Protein AF-I0GU09-F1 (afdb_monomer)

Sequence (97 aa):
MKITFSYSPDEQKQVNTYKKMIMKEAAPYSMRIKQGQEVDQHGRKRLYMTTRTEQETERIKAKEMAAGVRAINRRLDRIENSLGRRDKSLNTHFENK

Nearest PDB structures (foldseek):
  6m0s-assembly1_A  TM=4.935E-01  e=4.927E-01  Saccharomyces cerevisiae S288C
  1xbw-assembly1_A  TM=5.837E-01  e=1.781E+00  Staphylococcus aureus subsp. aureus MW2

Solvent-accessible surface area (backbone atoms only — not comparable to full-atom values): 5500 Å² total; per-residue (Å²): 92,81,50,78,47,78,40,46,76,87,46,46,67,59,52,54,51,52,49,53,51,51,52,62,74,39,59,85,30,52,69,48,75,47,76,48,94,47,61,49,102,83,64,28,38,35,39,38,39,35,44,36,48,53,70,58,50,51,52,49,52,52,52,51,50,55,50,51,52,54,55,49,50,60,48,50,55,51,48,50,54,54,50,58,51,51,57,54,58,57,56,67,68,68,76,79,123

Org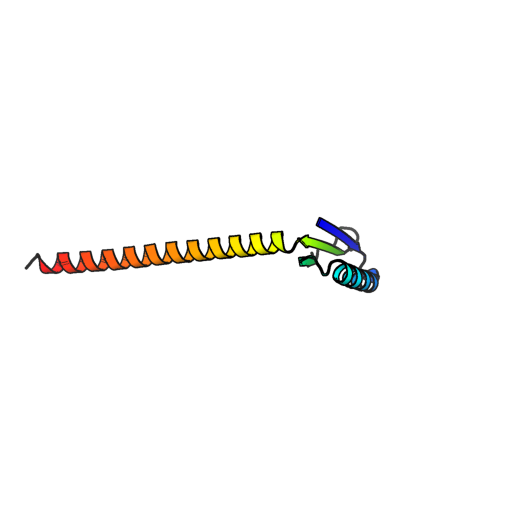anism: Selenomonas ruminantium subsp. lactilytica (strain NBRC 103574 / TAM6421) (NCBI:txid927704)

Secondary structure (DSSP, 8-state):
-EEEEEE-GGGHHHHHHHHHHHHHHTTTSEEEEEEEEEE-TTS-EEEEEEEE-HHHHHHHHHHHHHHHHHHHHHHHHHHHHHHHHHHHHHHTTTS--

Structure (mmCIF, N/CA/C/O backbone):
data_AF-I0GU09-F1
#
_entry.id   AF-I0GU09-F1
#
loop_
_atom_site.group_PDB
_atom_site.id
_atom_site.type_symbol
_atom_site.label_atom_id
_atom_site.label_alt_id
_atom_site.label_comp_id
_atom_site.label_asym_id
_atom_site.label_entity_id
_atom_site.label_seq_id
_atom_site.pdbx_PDB_ins_code
_atom_site.Cartn_x
_atom_site.Cartn_y
_atom_site.Cartn_z
_atom_site.occupancy
_atom_site.B_iso_or_equiv
_atom_site.auth_seq_id
_atom_site.auth_comp_id
_atom_site.auth_asym_id
_atom_site.auth_atom_id
_atom_site.pdbx_PDB_model_num
ATOM 1 N N . MET A 1 1 ? 1.237 6.982 -8.191 1.00 70.44 1 MET A N 1
ATOM 2 C CA . MET A 1 1 ? 1.411 6.485 -9.583 1.00 70.44 1 MET A CA 1
ATOM 3 C C . MET A 1 1 ? 1.645 4.970 -9.577 1.00 70.44 1 MET A C 1
ATOM 5 O O . MET A 1 1 ? 2.228 4.470 -8.619 1.00 70.44 1 MET A O 1
ATOM 9 N N . LYS A 1 2 ? 1.189 4.223 -10.599 1.00 75.50 2 LYS A N 1
ATOM 10 C CA . LYS A 1 2 ? 1.456 2.776 -10.756 1.00 75.50 2 LYS A CA 1
ATOM 11 C C . LYS A 1 2 ? 2.343 2.548 -11.981 1.00 75.50 2 LYS A C 1
ATOM 13 O O . LYS A 1 2 ? 1.956 2.923 -13.079 1.00 75.50 2 LYS A O 1
ATOM 18 N N . ILE A 1 3 ? 3.487 1.901 -11.786 1.00 75.88 3 ILE A N 1
ATOM 19 C CA . ILE A 1 3 ? 4.398 1.456 -12.844 1.00 75.88 3 ILE A CA 1
ATOM 20 C C . ILE A 1 3 ? 4.413 -0.075 -12.840 1.00 75.88 3 ILE A C 1
ATOM 22 O O . ILE A 1 3 ? 4.424 -0.701 -11.778 1.00 75.88 3 ILE A O 1
ATOM 26 N N . THR A 1 4 ? 4.399 -0.683 -14.024 1.00 78.38 4 THR A N 1
ATOM 27 C CA . THR A 1 4 ? 4.469 -2.140 -14.184 1.00 78.38 4 THR A CA 1
ATOM 28 C C . THR A 1 4 ? 5.645 -2.488 -15.083 1.00 78.38 4 THR A C 1
ATOM 30 O O . THR A 1 4 ? 5.740 -1.959 -16.185 1.00 78.38 4 THR A O 1
ATOM 33 N N . PHE A 1 5 ? 6.512 -3.389 -14.628 1.00 77.88 5 PHE A N 1
ATOM 34 C CA . PHE A 1 5 ? 7.606 -3.942 -15.423 1.00 77.88 5 PHE A CA 1
ATOM 35 C C . PHE A 1 5 ? 7.325 -5.416 -15.700 1.00 77.88 5 PHE A C 1
ATOM 37 O O . PHE A 1 5 ? 7.010 -6.161 -14.774 1.00 77.88 5 PHE A O 1
ATOM 44 N N . SER A 1 6 ? 7.469 -5.838 -16.953 1.00 82.94 6 SER A N 1
ATOM 45 C CA . SER A 1 6 ? 7.469 -7.255 -17.330 1.00 82.94 6 SER A CA 1
ATOM 46 C C . SER A 1 6 ? 8.863 -7.606 -17.824 1.00 82.94 6 SER A C 1
ATOM 48 O O . SER A 1 6 ? 9.383 -6.915 -18.696 1.00 82.94 6 SER A O 1
ATOM 50 N N . TYR A 1 7 ? 9.483 -8.630 -17.246 1.00 82.19 7 TYR A N 1
ATOM 51 C CA . TYR A 1 7 ? 10.886 -8.951 -17.499 1.00 82.19 7 TYR A CA 1
ATOM 52 C C . TYR A 1 7 ? 11.124 -10.460 -17.462 1.00 82.19 7 TYR A C 1
ATOM 54 O O . TYR A 1 7 ? 10.438 -11.202 -16.759 1.00 82.19 7 TYR A O 1
ATOM 62 N N . SER A 1 8 ? 12.078 -10.925 -18.257 1.00 84.00 8 SER A N 1
ATOM 63 C CA . SER A 1 8 ? 12.552 -12.308 -18.231 1.00 84.00 8 SER A CA 1
ATOM 64 C C . SER A 1 8 ? 13.397 -12.571 -16.973 1.00 84.00 8 SER A C 1
ATOM 66 O O . SER A 1 8 ? 13.955 -11.634 -16.396 1.00 84.00 8 SER A O 1
ATOM 68 N N . PRO A 1 9 ? 13.523 -13.827 -16.512 1.00 80.75 9 PRO A N 1
ATOM 69 C CA . PRO A 1 9 ? 14.388 -14.161 -15.380 1.00 80.75 9 PRO A CA 1
ATOM 70 C C . PRO A 1 9 ? 15.840 -13.676 -15.537 1.00 80.75 9 PRO A C 1
ATOM 72 O O . PRO A 1 9 ? 16.439 -13.252 -14.549 1.00 80.75 9 PRO A O 1
ATOM 75 N N . ASP A 1 10 ? 16.370 -13.652 -16.761 1.00 85.81 10 ASP A N 1
ATOM 76 C CA . ASP A 1 10 ? 17.747 -13.226 -17.048 1.00 85.81 10 ASP A CA 1
ATOM 77 C C . ASP A 1 10 ? 17.942 -11.707 -16.875 1.00 85.81 10 ASP A C 1
ATOM 79 O O . ASP A 1 10 ? 19.002 -11.237 -16.460 1.00 85.81 10 ASP A O 1
ATOM 83 N N . GLU A 1 11 ? 16.881 -10.921 -17.072 1.00 84.31 11 GLU A N 1
ATOM 84 C CA . GLU A 1 11 ? 16.869 -9.464 -16.873 1.00 84.31 11 GLU A CA 1
ATOM 85 C C . GLU A 1 11 ? 16.750 -9.061 -15.386 1.00 84.31 11 GLU A C 1
ATOM 87 O O . GLU A 1 11 ? 16.814 -7.876 -15.041 1.00 84.31 11 GLU A O 1
ATOM 92 N N . GLN A 1 12 ? 16.612 -10.025 -14.464 1.00 82.69 12 GLN A N 1
ATOM 93 C CA . GLN A 1 12 ? 16.378 -9.776 -13.034 1.00 82.69 12 GLN A CA 1
ATOM 94 C C . GLN A 1 12 ? 17.421 -8.842 -12.407 1.00 82.69 12 GLN A C 1
ATOM 96 O O . GLN A 1 12 ? 17.079 -7.990 -11.577 1.00 82.69 12 GLN A O 1
ATOM 101 N N . LYS A 1 13 ? 18.695 -8.991 -12.789 1.00 86.25 13 LYS A N 1
ATOM 102 C CA . LYS A 1 13 ? 19.792 -8.165 -12.265 1.00 86.25 13 LYS A CA 1
ATOM 103 C C . LYS A 1 13 ? 19.619 -6.700 -12.669 1.00 86.25 13 LYS A C 1
ATOM 105 O O . LYS A 1 13 ? 19.765 -5.817 -11.827 1.00 86.25 13 LYS A O 1
ATOM 110 N N . GLN A 1 14 ? 19.244 -6.450 -13.920 1.00 86.56 14 GLN A N 1
ATOM 111 C CA . GLN A 1 14 ? 19.029 -5.108 -14.451 1.00 86.56 14 GLN A CA 1
ATOM 112 C C . GLN A 1 14 ? 17.782 -4.456 -13.835 1.00 86.56 14 GLN A C 1
ATOM 114 O O . GLN A 1 14 ? 17.830 -3.304 -13.403 1.00 86.56 14 GLN A O 1
ATOM 119 N N . VAL A 1 15 ? 16.697 -5.220 -13.675 1.00 84.75 15 VAL A N 1
ATOM 120 C CA . VAL A 1 15 ? 15.475 -4.755 -12.997 1.00 84.75 15 VAL A CA 1
ATOM 121 C C . VAL A 1 15 ? 15.746 -4.365 -11.545 1.00 84.75 15 VAL A C 1
ATOM 123 O O . VAL A 1 15 ? 15.222 -3.359 -11.068 1.00 84.75 15 VAL A O 1
ATOM 126 N N . ASN A 1 16 ? 16.605 -5.101 -10.838 1.00 84.44 16 ASN A N 1
ATOM 127 C CA . ASN A 1 16 ? 17.005 -4.738 -9.478 1.00 84.44 16 ASN A CA 1
ATOM 128 C C . ASN A 1 16 ? 17.803 -3.423 -9.425 1.00 84.44 16 ASN A C 1
ATOM 130 O O . ASN A 1 16 ? 17.646 -2.663 -8.466 1.00 84.44 16 ASN A O 1
ATOM 134 N N . THR A 1 17 ? 18.617 -3.125 -10.440 1.00 87.75 17 THR A N 1
ATOM 135 C CA . THR A 1 17 ? 19.328 -1.841 -10.555 1.00 87.75 17 THR A CA 1
ATOM 136 C C . THR A 1 17 ? 18.353 -0.688 -10.773 1.00 87.75 17 THR A C 1
ATOM 138 O O . THR A 1 17 ? 18.375 0.277 -10.007 1.00 87.75 17 THR A O 1
ATOM 141 N N . TYR A 1 18 ? 17.435 -0.812 -11.737 1.00 83.50 18 TYR A N 1
ATOM 142 C CA . TYR A 1 18 ? 16.419 0.218 -11.979 1.00 83.50 18 TYR A CA 1
ATOM 143 C C . TYR A 1 18 ? 15.512 0.424 -10.773 1.00 83.50 18 TYR A C 1
ATOM 145 O O . TYR A 1 18 ? 15.232 1.560 -10.403 1.00 83.50 18 TYR A O 1
ATOM 153 N N . LYS A 1 19 ? 15.127 -0.662 -10.093 1.00 82.06 19 LYS A N 1
ATOM 154 C CA . LYS A 1 19 ? 14.376 -0.591 -8.839 1.00 82.06 19 LYS A CA 1
ATOM 155 C C . LYS A 1 19 ? 15.082 0.327 -7.846 1.00 82.06 19 LYS A C 1
ATOM 157 O O . LYS A 1 19 ? 14.443 1.246 -7.350 1.00 82.06 19 LYS A O 1
ATOM 162 N N . LYS A 1 20 ? 16.380 0.116 -7.587 1.00 83.38 20 LYS A N 1
ATOM 163 C CA . LYS A 1 20 ? 17.174 0.941 -6.658 1.00 83.38 20 LYS A CA 1
ATOM 164 C C . LYS A 1 20 ? 17.238 2.409 -7.083 1.00 83.38 20 LYS A C 1
ATOM 166 O O . LYS A 1 20 ? 17.062 3.272 -6.229 1.00 83.38 20 LYS A O 1
ATOM 171 N N . MET A 1 21 ? 17.450 2.686 -8.371 1.00 84.44 21 MET A N 1
ATOM 172 C CA . MET A 1 21 ? 17.457 4.060 -8.893 1.00 84.44 21 MET A CA 1
ATOM 173 C C . MET A 1 21 ? 16.114 4.751 -8.662 1.00 84.44 21 MET A C 1
ATOM 175 O O . MET A 1 21 ? 16.073 5.825 -8.069 1.00 84.44 21 MET A O 1
ATOM 179 N N . ILE A 1 22 ? 15.015 4.080 -9.014 1.00 79.44 22 ILE A N 1
ATOM 180 C CA . ILE A 1 22 ? 13.662 4.594 -8.797 1.00 79.44 22 ILE A CA 1
ATOM 181 C C . ILE A 1 22 ? 13.400 4.796 -7.300 1.00 79.44 22 ILE A C 1
ATOM 183 O O . ILE A 1 22 ? 12.795 5.795 -6.940 1.00 79.44 22 ILE A O 1
ATOM 187 N N . MET A 1 23 ? 13.869 3.911 -6.403 1.00 76.31 23 MET A N 1
ATOM 188 C CA . MET A 1 23 ? 13.714 4.138 -4.952 1.00 76.31 23 MET A CA 1
ATOM 189 C C . MET A 1 23 ? 14.461 5.379 -4.471 1.00 76.31 23 MET A C 1
ATOM 191 O O . MET A 1 23 ? 13.976 6.062 -3.575 1.00 76.31 23 MET A O 1
ATOM 195 N N . LYS A 1 24 ? 15.634 5.654 -5.047 1.00 81.12 24 LYS A N 1
ATOM 196 C CA . LYS A 1 24 ? 16.457 6.806 -4.685 1.00 81.12 24 LYS A CA 1
ATOM 197 C C . LYS A 1 24 ? 15.823 8.115 -5.156 1.00 81.12 24 LYS A C 1
ATOM 199 O O . LYS A 1 24 ? 15.76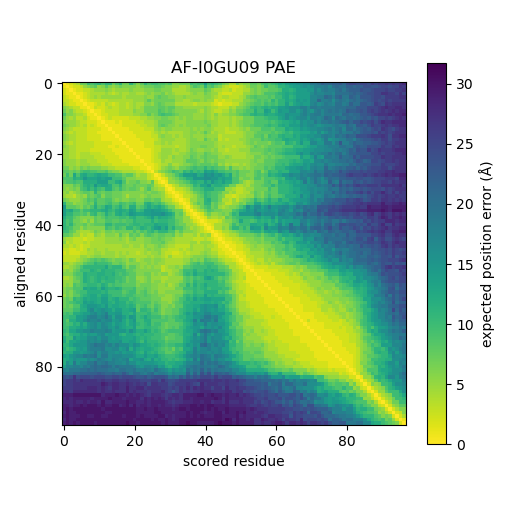7 9.063 -4.385 1.00 81.12 24 LYS A O 1
ATOM 204 N N . GLU A 1 25 ? 15.319 8.160 -6.387 1.00 79.81 25 GLU A N 1
ATOM 205 C CA . GLU A 1 25 ? 14.633 9.345 -6.923 1.00 79.81 25 GLU A CA 1
ATOM 206 C C . GLU A 1 25 ? 13.251 9.546 -6.300 1.00 79.81 25 GLU A C 1
ATOM 208 O O . GLU A 1 25 ? 12.842 10.669 -6.017 1.00 79.81 25 GLU A O 1
ATOM 213 N N . ALA A 1 26 ? 12.542 8.452 -6.024 1.00 71.50 26 ALA A N 1
ATOM 214 C CA . ALA A 1 26 ? 11.245 8.477 -5.366 1.00 71.50 26 ALA A CA 1
ATOM 215 C C . ALA A 1 26 ? 11.346 8.563 -3.835 1.00 71.50 26 ALA A C 1
ATOM 217 O O . ALA A 1 26 ? 10.331 8.361 -3.182 1.00 71.50 26 ALA A O 1
ATOM 218 N N . ALA A 1 27 ? 12.512 8.874 -3.255 1.00 67.69 27 ALA A N 1
ATOM 219 C CA . ALA A 1 27 ? 12.694 9.045 -1.810 1.00 67.69 27 ALA A CA 1
ATOM 220 C C . ALA A 1 27 ? 11.653 9.959 -1.117 1.00 67.69 27 ALA A C 1
ATOM 222 O O . ALA A 1 27 ? 11.220 9.595 -0.024 1.00 67.69 27 ALA A O 1
ATOM 223 N N . PRO A 1 28 ? 11.181 11.081 -1.710 1.00 66.44 28 PRO A N 1
ATOM 224 C CA . PRO A 1 28 ? 10.105 11.880 -1.109 1.00 66.44 28 PRO A CA 1
ATOM 225 C C . PRO A 1 28 ? 8.712 11.222 -1.182 1.00 66.44 28 PRO A C 1
ATOM 227 O O . PRO A 1 28 ? 7.742 11.747 -0.641 1.00 66.44 28 PRO A O 1
ATOM 230 N N . TYR A 1 29 ? 8.579 10.073 -1.848 1.00 67.56 29 TYR A N 1
ATOM 231 C CA . TYR A 1 29 ? 7.344 9.307 -1.959 1.00 67.56 29 TYR A CA 1
ATOM 232 C C . TYR A 1 29 ? 7.455 7.989 -1.193 1.00 67.56 29 TYR A C 1
ATOM 234 O O . TYR A 1 29 ? 8.409 7.221 -1.307 1.00 67.56 29 TYR A O 1
ATOM 242 N N . SER A 1 30 ? 6.390 7.637 -0.485 1.00 69.50 30 SER A N 1
ATOM 243 C CA . SER A 1 30 ? 6.226 6.282 0.028 1.00 69.50 30 SER A CA 1
ATOM 244 C C . SER A 1 30 ? 6.009 5.305 -1.135 1.00 69.50 30 SER A C 1
ATOM 246 O O . SER A 1 30 ? 4.941 5.231 -1.751 1.00 69.50 30 SER A O 1
ATOM 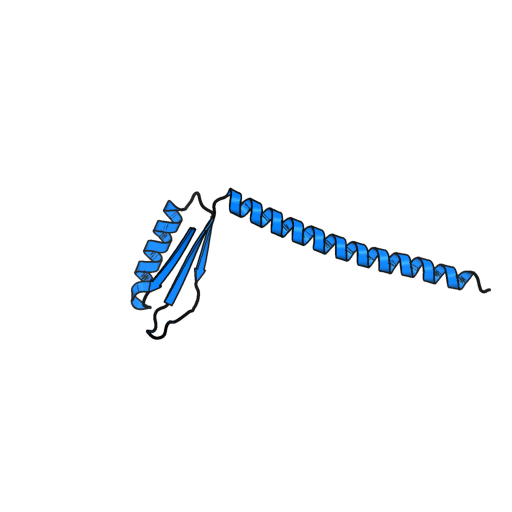248 N N . MET A 1 31 ? 7.050 4.551 -1.483 1.00 71.69 31 MET A N 1
ATOM 249 C CA . MET A 1 31 ? 6.972 3.558 -2.547 1.00 71.69 31 MET A CA 1
ATOM 250 C C . MET A 1 31 ? 6.700 2.162 -1.993 1.00 71.69 31 MET A C 1
ATOM 252 O O . MET A 1 31 ? 7.478 1.604 -1.224 1.00 71.69 31 MET A O 1
ATOM 256 N N . ARG A 1 32 ? 5.604 1.554 -2.449 1.00 72.00 32 ARG A N 1
ATOM 257 C CA . ARG A 1 32 ? 5.281 0.149 -2.204 1.00 72.00 32 ARG A CA 1
ATOM 258 C C . ARG A 1 32 ? 5.565 -0.661 -3.457 1.00 72.00 32 ARG A C 1
ATOM 260 O O . ARG A 1 32 ? 4.994 -0.409 -4.518 1.00 72.00 32 ARG A O 1
ATOM 267 N N . ILE A 1 33 ? 6.397 -1.682 -3.311 1.00 67.88 33 ILE A N 1
ATOM 268 C CA . ILE A 1 33 ? 6.724 -2.616 -4.385 1.00 67.88 33 ILE A CA 1
ATOM 269 C C . ILE A 1 33 ? 5.998 -3.924 -4.094 1.00 67.88 33 ILE A C 1
ATOM 271 O O . ILE A 1 33 ? 6.266 -4.574 -3.086 1.00 67.88 33 ILE A O 1
ATOM 275 N N . LYS A 1 34 ? 5.056 -4.295 -4.961 1.00 67.06 34 LYS A N 1
ATOM 276 C CA . LYS A 1 34 ? 4.417 -5.610 -4.944 1.00 67.06 34 LYS A CA 1
ATOM 277 C C . LYS A 1 34 ? 5.016 -6.434 -6.076 1.00 67.06 34 LYS A C 1
ATOM 279 O O . LYS A 1 34 ? 4.763 -6.178 -7.250 1.00 67.06 34 LYS A O 1
ATOM 284 N N . GLN A 1 35 ? 5.825 -7.423 -5.723 1.00 65.81 35 GLN A N 1
ATOM 285 C CA . GLN A 1 35 ? 6.241 -8.435 -6.687 1.00 65.81 35 GLN A CA 1
ATOM 286 C C . GLN A 1 35 ? 5.088 -9.428 -6.806 1.00 65.81 35 GLN A C 1
ATOM 288 O O . GLN A 1 35 ? 4.755 -10.091 -5.828 1.00 65.81 35 GLN A O 1
ATOM 293 N N . GLY A 1 36 ? 4.429 -9.467 -7.963 1.00 63.06 36 GLY A N 1
ATOM 294 C CA . GLY A 1 36 ? 3.539 -10.573 -8.287 1.00 63.06 36 GLY A CA 1
ATOM 295 C C . GLY A 1 36 ? 4.390 -11.675 -8.898 1.00 63.06 36 GLY A C 1
ATOM 296 O O . GLY A 1 36 ? 5.133 -11.413 -9.838 1.00 63.06 36 GLY A O 1
ATOM 297 N N . GLN A 1 37 ? 4.305 -12.906 -8.399 1.00 62.56 37 GLN A N 1
ATOM 298 C CA . GLN A 1 37 ? 4.806 -14.065 -9.145 1.00 62.56 37 GLN A CA 1
ATOM 299 C C . GLN A 1 37 ? 3.781 -14.444 -10.223 1.00 62.56 37 GLN A C 1
ATOM 301 O O . GLN A 1 37 ? 3.288 -15.561 -10.266 1.00 62.56 37 GLN A O 1
ATOM 306 N N . GLU A 1 38 ? 3.404 -13.481 -11.061 1.00 65.12 38 GLU A N 1
ATOM 307 C CA . GLU A 1 38 ? 2.696 -13.787 -12.297 1.00 65.12 38 GLU A CA 1
ATOM 308 C C . GLU A 1 38 ? 3.758 -14.039 -13.352 1.00 65.12 38 GLU A C 1
ATOM 310 O O . GLU A 1 38 ? 4.513 -13.133 -13.719 1.00 65.12 38 GLU A O 1
ATOM 315 N N . VAL A 1 39 ? 3.832 -15.301 -13.760 1.00 71.75 39 VAL A N 1
ATOM 316 C CA . VAL A 1 39 ? 4.565 -15.743 -14.935 1.00 71.75 39 VAL A CA 1
ATOM 317 C C . VAL A 1 39 ? 3.560 -15.719 -16.078 1.00 71.75 39 VAL A C 1
ATOM 319 O O . VAL A 1 39 ? 2.529 -16.385 -15.999 1.00 71.75 39 VAL A O 1
ATOM 322 N N . ASP A 1 40 ? 3.800 -14.891 -17.091 1.00 73.56 40 ASP A N 1
ATOM 323 C CA . ASP A 1 40 ? 2.948 -14.903 -18.279 1.00 73.56 40 ASP A CA 1
ATOM 324 C C . ASP A 1 40 ? 3.157 -16.186 -19.103 1.00 73.56 40 ASP A C 1
ATOM 326 O O . ASP A 1 40 ? 4.049 -16.993 -18.838 1.00 73.56 40 ASP A O 1
ATOM 330 N N . GLN A 1 41 ? 2.340 -16.374 -20.138 1.00 78.00 41 GLN A N 1
ATOM 331 C CA . GLN A 1 41 ? 2.441 -17.503 -21.073 1.00 78.00 41 GLN A CA 1
ATOM 332 C C . GLN A 1 41 ? 3.817 -17.629 -21.770 1.00 78.00 41 GLN A C 1
ATOM 334 O O . GLN A 1 41 ? 4.088 -18.639 -22.412 1.00 78.00 41 GLN A O 1
ATOM 339 N N . HIS A 1 42 ? 4.682 -16.617 -21.648 1.00 76.25 42 HIS A N 1
ATOM 340 C CA . HIS A 1 42 ? 6.033 -16.567 -22.202 1.00 76.25 42 HIS A CA 1
ATOM 341 C C . HIS A 1 42 ? 7.128 -16.685 -21.124 1.00 76.25 42 HIS A C 1
ATOM 343 O O . HIS A 1 42 ? 8.300 -16.460 -21.419 1.00 76.25 42 HIS A O 1
ATOM 349 N N . GLY A 1 43 ? 6.783 -17.015 -19.874 1.00 78.88 43 GLY A N 1
ATOM 350 C CA . GLY A 1 43 ? 7.766 -17.195 -18.803 1.00 78.88 43 GLY A CA 1
ATOM 351 C C . GLY A 1 43 ? 8.249 -15.895 -18.142 1.00 78.88 43 GLY A C 1
ATOM 352 O O . GLY A 1 43 ? 9.179 -15.935 -17.331 1.00 78.88 43 GLY A O 1
ATOM 353 N N . ARG A 1 44 ? 7.663 -14.731 -18.459 1.00 80.25 44 ARG A N 1
ATOM 354 C CA . ARG A 1 44 ? 8.124 -13.428 -17.943 1.00 80.25 44 ARG A CA 1
ATOM 355 C C . ARG A 1 44 ? 7.471 -13.101 -16.608 1.00 80.25 44 ARG A C 1
ATOM 357 O O . ARG A 1 44 ? 6.273 -13.293 -16.422 1.00 80.25 44 ARG A O 1
ATOM 364 N N . LYS A 1 45 ? 8.259 -12.547 -15.688 1.00 82.06 45 LYS A N 1
ATOM 365 C CA . LYS A 1 45 ? 7.824 -12.105 -14.360 1.00 82.06 45 LYS A CA 1
ATOM 366 C C . LYS A 1 45 ? 7.301 -10.673 -14.412 1.00 82.06 45 LYS A C 1
ATOM 368 O O . LYS A 1 45 ? 7.887 -9.814 -15.075 1.00 82.06 45 LYS A O 1
ATOM 373 N N . ARG A 1 46 ? 6.247 -10.386 -13.643 1.00 80.06 46 ARG A N 1
ATOM 374 C CA . ARG A 1 46 ? 5.686 -9.031 -13.500 1.00 80.06 46 ARG A CA 1
ATOM 375 C C . ARG A 1 46 ? 6.021 -8.383 -12.157 1.00 80.06 46 ARG A C 1
ATOM 377 O O . ARG A 1 46 ? 5.705 -8.884 -11.082 1.00 80.06 46 ARG A O 1
ATOM 384 N N . LEU A 1 47 ? 6.633 -7.205 -12.209 1.00 80.19 47 LEU A N 1
ATOM 385 C CA . LEU A 1 47 ? 6.910 -6.357 -11.055 1.00 80.19 47 LEU A CA 1
ATOM 386 C C . LEU A 1 47 ? 5.961 -5.158 -11.056 1.00 80.19 47 LEU A C 1
ATOM 388 O O . LEU A 1 47 ? 5.997 -4.333 -11.968 1.00 80.19 47 LEU A O 1
ATOM 392 N N . TYR A 1 48 ? 5.161 -5.020 -10.000 1.00 80.25 48 TYR A N 1
ATOM 393 C CA . TYR A 1 48 ? 4.260 -3.886 -9.825 1.00 80.25 48 TYR A CA 1
ATOM 394 C C . TYR A 1 48 ? 4.831 -2.918 -8.785 1.00 80.25 48 TYR A C 1
ATOM 396 O O . TYR A 1 48 ? 5.021 -3.257 -7.613 1.00 80.25 48 TYR A O 1
ATOM 404 N N . MET A 1 49 ? 5.093 -1.684 -9.202 1.00 77.44 49 MET A N 1
ATOM 405 C CA . MET A 1 49 ? 5.581 -0.614 -8.337 1.00 77.44 49 MET A CA 1
ATOM 406 C C . MET A 1 49 ? 4.505 0.456 -8.207 1.00 77.44 49 MET A C 1
ATOM 408 O O . MET A 1 49 ? 3.986 0.971 -9.192 1.00 77.44 49 MET A O 1
ATOM 412 N N . THR A 1 50 ? 4.145 0.789 -6.975 1.00 78.81 50 THR A N 1
ATOM 413 C CA . THR A 1 50 ? 3.174 1.843 -6.677 1.00 78.81 50 THR A CA 1
ATOM 414 C C . THR A 1 50 ? 3.820 2.881 -5.782 1.00 78.81 50 THR A C 1
ATOM 416 O O . THR A 1 50 ? 4.269 2.549 -4.688 1.00 78.81 50 THR A O 1
ATOM 419 N N . THR A 1 51 ? 3.857 4.129 -6.231 1.00 77.38 51 THR A N 1
ATOM 420 C CA . THR A 1 51 ? 4.293 5.276 -5.429 1.00 77.38 51 THR A CA 1
ATOM 421 C C . THR A 1 51 ? 3.077 6.022 -4.901 1.00 77.38 51 THR A C 1
ATOM 423 O O . THR A 1 51 ? 2.085 6.195 -5.622 1.00 77.38 51 THR A O 1
ATOM 426 N N . ARG A 1 52 ? 3.152 6.443 -3.641 1.00 77.00 52 ARG A N 1
ATOM 427 C CA . ARG A 1 52 ? 2.166 7.286 -2.964 1.00 77.00 52 ARG A CA 1
ATOM 428 C C . ARG A 1 52 ? 2.871 8.466 -2.321 1.00 77.00 52 ARG A C 1
ATOM 430 O O . ARG A 1 52 ? 3.994 8.312 -1.835 1.00 77.00 52 ARG A O 1
ATOM 437 N N . THR A 1 53 ? 2.218 9.616 -2.288 1.00 79.19 53 THR A N 1
ATOM 438 C CA . THR A 1 53 ? 2.726 10.763 -1.529 1.00 79.19 53 THR A CA 1
ATOM 439 C C . THR A 1 53 ? 2.692 10.468 -0.029 1.00 79.19 53 THR A C 1
ATOM 441 O O . THR A 1 53 ? 1.987 9.563 0.429 1.00 79.19 53 THR A O 1
ATOM 444 N N . GLU A 1 54 ? 3.467 11.219 0.750 1.00 75.31 54 GLU A N 1
ATOM 445 C CA . GLU A 1 54 ? 3.442 11.122 2.212 1.00 75.31 54 GLU A CA 1
ATOM 446 C C . GLU A 1 54 ? 2.028 11.367 2.764 1.00 75.31 54 GLU A C 1
ATOM 448 O O . GLU A 1 54 ? 1.502 10.529 3.496 1.00 75.31 54 GLU A O 1
ATOM 453 N N . GLN A 1 55 ? 1.349 12.411 2.275 1.00 79.88 55 GLN A N 1
ATOM 454 C CA . GLN A 1 55 ? -0.035 12.739 2.639 1.00 79.88 55 GLN A CA 1
ATOM 455 C C . GLN A 1 55 ? -1.025 11.598 2.347 1.00 79.88 55 GLN A C 1
ATOM 457 O O . GLN A 1 55 ? -1.923 11.320 3.143 1.00 79.88 55 GLN A O 1
ATOM 462 N N . GLU A 1 56 ? -0.894 10.914 1.206 1.00 80.25 56 GLU A N 1
ATOM 463 C CA . GLU A 1 56 ? -1.735 9.753 0.887 1.00 80.25 56 GLU A CA 1
ATOM 464 C C . GLU A 1 56 ? -1.494 8.597 1.862 1.00 80.25 56 GLU A C 1
ATOM 466 O O . GLU A 1 56 ? -2.435 7.911 2.269 1.00 80.25 56 GLU A O 1
ATOM 471 N N . THR A 1 57 ? -0.241 8.379 2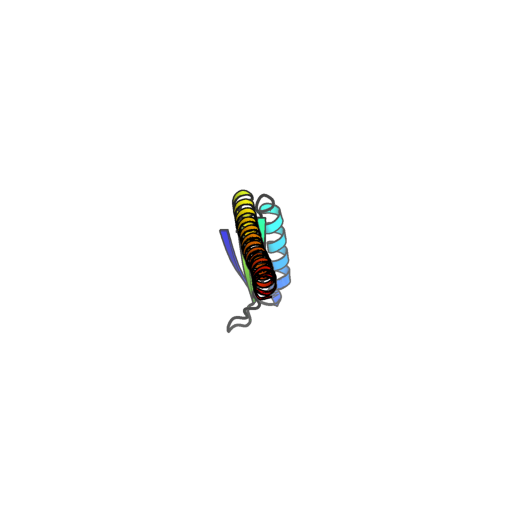.256 1.00 77.75 57 THR A N 1
ATOM 472 C CA . THR A 1 57 ? 0.118 7.329 3.210 1.00 77.75 57 THR A CA 1
ATOM 473 C C . THR A 1 57 ? -0.371 7.642 4.616 1.00 77.75 57 THR A C 1
ATOM 475 O O . THR A 1 57 ? -0.908 6.748 5.272 1.00 77.75 57 THR A O 1
ATOM 478 N N . GLU A 1 58 ? -0.278 8.890 5.063 1.00 82.06 58 GLU A N 1
ATOM 479 C CA . GLU A 1 58 ? -0.859 9.328 6.335 1.00 82.06 58 GLU A CA 1
ATOM 480 C C . GLU A 1 58 ? -2.375 9.135 6.363 1.00 82.06 58 GLU A C 1
ATOM 482 O O . GLU A 1 58 ? -2.906 8.554 7.310 1.00 82.06 58 GLU A O 1
ATOM 487 N N . ARG A 1 59 ? -3.080 9.512 5.287 1.00 85.81 59 ARG A N 1
ATOM 488 C CA . ARG A 1 59 ? -4.531 9.289 5.166 1.00 85.81 59 ARG A CA 1
ATOM 489 C C . ARG A 1 59 ? -4.903 7.811 5.265 1.00 85.81 59 ARG A C 1
ATOM 491 O O . ARG A 1 59 ? -5.907 7.469 5.889 1.00 85.81 59 ARG A O 1
ATOM 498 N N . ILE A 1 60 ? -4.110 6.924 4.663 1.00 84.06 60 ILE A N 1
ATOM 499 C CA . ILE A 1 60 ? -4.348 5.476 4.734 1.00 84.06 60 ILE A CA 1
ATOM 500 C C . ILE A 1 60 ? -4.117 4.956 6.152 1.00 84.06 60 ILE A C 1
ATOM 502 O O . ILE A 1 60 ? -4.986 4.259 6.671 1.00 84.06 60 ILE A O 1
ATOM 506 N N . LYS A 1 61 ? -3.011 5.345 6.800 1.00 82.94 61 LYS A N 1
ATOM 507 C CA . LYS A 1 61 ? -2.732 4.978 8.197 1.00 82.94 61 LYS A CA 1
ATOM 508 C C . LYS A 1 61 ? -3.847 5.451 9.130 1.00 82.94 61 LYS A C 1
ATOM 510 O O . LYS A 1 61 ? -4.339 4.671 9.940 1.00 82.94 61 LYS A O 1
ATOM 515 N N . ALA A 1 62 ? -4.304 6.693 8.970 1.00 86.62 62 ALA A N 1
ATOM 516 C CA . ALA A 1 62 ? -5.411 7.243 9.746 1.00 86.62 62 ALA A CA 1
ATOM 517 C C . ALA A 1 62 ? -6.708 6.443 9.536 1.00 86.62 62 ALA A C 1
ATOM 519 O O . ALA A 1 62 ? -7.409 6.122 10.496 1.00 86.62 62 ALA A O 1
ATOM 520 N N . LYS A 1 63 ? -7.011 6.051 8.291 1.00 90.56 63 LYS A N 1
ATOM 521 C CA . LYS A 1 63 ? -8.184 5.225 7.971 1.00 90.56 63 LYS A CA 1
ATOM 522 C C . LYS A 1 63 ? -8.102 3.828 8.595 1.00 90.56 63 LYS A C 1
ATOM 524 O O . LYS A 1 63 ? -9.109 3.338 9.107 1.00 90.56 63 LYS A O 1
ATOM 529 N N . GLU A 1 64 ? -6.933 3.192 8.550 1.00 87.75 64 GLU A N 1
ATOM 530 C CA . GLU A 1 64 ? -6.686 1.886 9.174 1.00 87.75 64 GLU A CA 1
ATOM 531 C C . GLU A 1 64 ? -6.817 1.970 10.700 1.00 87.75 64 GLU A C 1
ATOM 533 O O . GLU A 1 64 ? -7.520 1.157 11.302 1.00 87.75 64 GLU A O 1
ATOM 538 N N . MET A 1 65 ? -6.250 3.009 11.319 1.00 88.56 65 MET A N 1
ATOM 539 C CA . MET A 1 65 ? -6.376 3.260 12.755 1.00 88.56 65 MET A CA 1
ATOM 540 C C . MET A 1 65 ? -7.839 3.480 13.163 1.00 88.56 65 MET A C 1
ATOM 542 O O . MET A 1 65 ? -8.325 2.834 14.089 1.00 88.56 65 MET A O 1
ATOM 546 N N . ALA A 1 66 ? -8.588 4.302 12.422 1.00 91.12 66 ALA A N 1
ATOM 547 C CA . ALA A 1 66 ? -10.014 4.523 12.663 1.00 91.12 66 ALA A CA 1
ATOM 548 C C . ALA A 1 66 ? -10.859 3.246 12.484 1.00 91.12 66 ALA A C 1
ATOM 550 O O . ALA A 1 66 ? -11.892 3.072 13.135 1.00 91.12 66 ALA A O 1
ATOM 551 N N . ALA A 1 67 ? -10.462 2.336 11.591 1.00 91.44 67 ALA A N 1
ATOM 552 C CA . ALA A 1 67 ? -11.097 1.025 11.476 1.00 91.44 67 ALA A CA 1
ATOM 553 C C . ALA A 1 67 ? -10.797 0.142 12.701 1.00 91.44 67 ALA A C 1
ATOM 555 O O . ALA A 1 67 ? -11.720 -0.470 13.239 1.00 91.44 67 ALA A O 1
ATOM 556 N N . GLY A 1 68 ? -9.547 0.137 13.174 1.00 90.88 68 GLY A N 1
ATOM 557 C CA . GLY A 1 68 ? -9.132 -0.564 14.391 1.00 90.88 68 GLY A CA 1
ATOM 558 C C . GLY A 1 68 ? -9.880 -0.079 15.634 1.00 90.88 68 GLY A C 1
ATOM 559 O O . GLY A 1 68 ? -10.478 -0.888 16.340 1.00 90.88 68 GLY A O 1
ATOM 560 N N . VAL A 1 69 ? -9.948 1.239 15.847 1.00 92.75 69 VAL A N 1
ATOM 561 C CA . VAL A 1 69 ? -10.697 1.849 16.963 1.00 92.75 69 VAL A CA 1
ATOM 562 C C . VAL A 1 69 ? -12.171 1.444 16.922 1.00 92.75 69 VAL A C 1
ATOM 564 O O . VAL A 1 69 ? -12.722 0.996 17.924 1.00 92.75 69 VAL A O 1
ATOM 567 N N . ARG A 1 70 ? -12.814 1.497 15.747 1.00 93.06 70 ARG A N 1
ATOM 568 C CA . ARG A 1 70 ? -14.209 1.046 15.602 1.00 93.06 70 ARG A CA 1
ATOM 569 C C . ARG A 1 70 ? -14.391 -0.435 15.932 1.00 93.06 70 ARG A C 1
ATOM 571 O O . ARG A 1 70 ? -15.412 -0.801 16.507 1.00 93.06 70 ARG A O 1
ATOM 578 N N . ALA A 1 71 ? -13.437 -1.290 15.570 1.00 93.25 71 ALA A N 1
ATOM 579 C CA . ALA A 1 71 ? -13.495 -2.712 15.902 1.00 93.25 71 ALA A CA 1
ATOM 580 C C . ALA A 1 71 ? -13.363 -2.959 17.414 1.00 93.25 71 ALA A C 1
ATOM 582 O O . ALA A 1 71 ? -14.064 -3.823 17.946 1.00 93.25 71 ALA A O 1
ATOM 583 N N . ILE A 1 72 ? -12.513 -2.184 18.097 1.00 92.62 72 ILE A N 1
ATOM 584 C CA . ILE A 1 72 ? -12.356 -2.224 19.556 1.00 92.62 72 ILE A CA 1
ATOM 585 C C . ILE A 1 72 ? -13.654 -1.793 20.237 1.00 92.62 72 ILE A C 1
ATOM 587 O O . ILE A 1 72 ? -14.173 -2.558 21.045 1.00 92.62 72 ILE A O 1
ATOM 591 N N . ASN A 1 73 ? -14.229 -0.651 19.851 1.00 92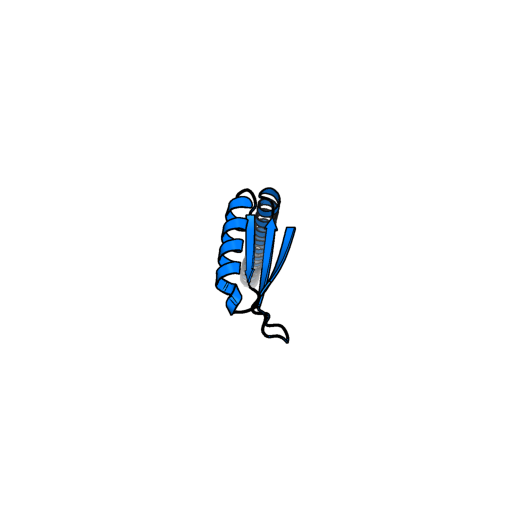.94 73 ASN A N 1
ATOM 592 C CA . ASN A 1 73 ? -15.470 -0.150 20.453 1.00 92.94 73 ASN A CA 1
ATOM 593 C C . ASN A 1 73 ? -16.608 -1.169 20.325 1.00 92.94 73 ASN A C 1
ATOM 595 O O . ASN A 1 73 ? -17.188 -1.565 21.324 1.00 92.94 73 ASN A O 1
ATOM 599 N N . ARG A 1 74 ? -16.815 -1.755 19.137 1.00 93.94 74 ARG A N 1
ATOM 600 C CA . ARG A 1 74 ? -17.815 -2.830 18.955 1.00 93.94 74 ARG A CA 1
ATOM 601 C C . ARG A 1 74 ? -17.561 -4.066 19.820 1.00 93.94 74 ARG A C 1
ATOM 603 O O . ARG A 1 74 ? -18.457 -4.891 20.017 1.00 93.94 74 ARG A O 1
ATOM 610 N N . ARG A 1 75 ? -16.315 -4.312 20.224 1.00 92.50 75 ARG A N 1
ATOM 611 C CA . ARG A 1 75 ? -15.979 -5.424 21.116 1.00 92.5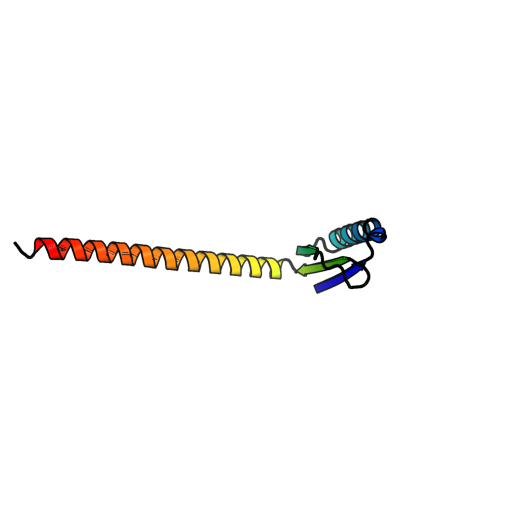0 75 ARG A CA 1
ATOM 612 C C . ARG A 1 75 ? -16.242 -5.049 22.570 1.00 92.50 75 ARG A C 1
ATOM 614 O O . ARG A 1 75 ? -16.781 -5.894 23.276 1.00 92.50 75 ARG A O 1
ATOM 621 N N . LEU A 1 76 ? -15.944 -3.814 22.969 1.00 91.62 76 LEU A N 1
ATOM 622 C CA . LEU A 1 76 ? -16.310 -3.266 24.275 1.00 91.62 76 LEU A CA 1
ATOM 623 C C . LEU A 1 76 ? -17.829 -3.243 24.456 1.00 91.62 76 LEU A C 1
ATOM 625 O O . LEU A 1 76 ? -18.304 -3.859 25.400 1.00 91.62 76 LEU A O 1
ATOM 629 N N . ASP A 1 77 ? -18.589 -2.728 23.486 1.00 91.62 77 ASP A N 1
ATOM 630 C CA . ASP A 1 77 ? -20.059 -2.714 23.529 1.00 91.62 77 ASP A CA 1
ATOM 631 C C . ASP A 1 77 ? -20.635 -4.124 23.740 1.00 91.62 77 ASP A C 1
ATOM 633 O O . ASP A 1 77 ? -21.607 -4.331 24.465 1.00 91.62 77 ASP A O 1
ATOM 637 N N . ARG A 1 78 ? -20.042 -5.145 23.105 1.00 90.44 78 ARG A N 1
ATOM 638 C CA . ARG A 1 78 ? -20.463 -6.544 23.292 1.00 90.44 78 ARG A CA 1
ATOM 639 C C . ARG A 1 78 ? -20.138 -7.066 24.687 1.00 90.44 78 ARG A C 1
ATOM 641 O O . ARG A 1 78 ? -20.941 -7.810 25.245 1.00 90.44 78 ARG A O 1
ATOM 648 N N . ILE A 1 79 ? -18.977 -6.704 25.228 1.00 90.06 79 ILE A N 1
ATOM 649 C CA . ILE A 1 79 ? -18.569 -7.080 26.584 1.00 90.06 79 ILE A CA 1
ATOM 650 C C . ILE A 1 79 ? -19.496 -6.410 27.600 1.00 90.06 79 ILE A C 1
ATOM 652 O O . ILE A 1 79 ? -20.072 -7.115 28.425 1.00 90.06 79 ILE A O 1
ATOM 656 N N . GLU A 1 80 ? -19.728 -5.104 27.486 1.00 87.38 80 GLU A N 1
ATOM 657 C CA . GLU A 1 80 ? -20.645 -4.346 28.343 1.00 87.38 80 GLU A CA 1
ATOM 658 C C . GLU A 1 80 ? -22.060 -4.919 28.302 1.00 87.38 80 GLU A C 1
ATOM 660 O O . GLU A 1 80 ? -22.630 -5.225 29.344 1.00 87.38 80 GLU A O 1
ATOM 665 N N . ASN A 1 81 ? -22.602 -5.190 27.111 1.00 87.12 81 ASN A N 1
ATOM 666 C CA . ASN A 1 81 ? -23.912 -5.830 26.979 1.00 87.12 81 ASN A CA 1
ATOM 667 C C . ASN A 1 81 ? -23.953 -7.235 27.601 1.00 87.12 81 ASN A C 1
ATOM 669 O O . ASN A 1 81 ? -24.981 -7.641 28.143 1.00 87.12 81 ASN A O 1
ATOM 673 N N . SER A 1 82 ? -22.858 -7.997 27.534 1.00 81.31 82 SER A N 1
ATOM 674 C CA . SER A 1 82 ? -22.787 -9.320 28.164 1.00 81.31 82 SER A CA 1
ATOM 675 C C . SER A 1 82 ? -22.717 -9.236 29.692 1.00 81.31 82 SER A C 1
ATOM 677 O O . SER A 1 82 ? -23.344 -10.046 30.372 1.00 81.31 82 SER A O 1
ATOM 679 N N . LEU A 1 8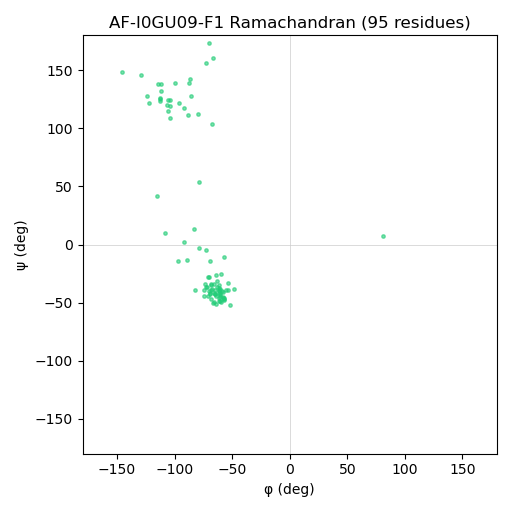3 ? -22.012 -8.239 30.232 1.00 79.50 83 LEU A N 1
ATOM 680 C CA . LEU A 1 83 ? -21.881 -8.003 31.669 1.00 79.50 83 LEU A CA 1
ATOM 681 C C . LEU A 1 83 ? -23.166 -7.405 32.255 1.00 79.50 83 LEU A C 1
ATOM 683 O O . LEU A 1 83 ? -23.677 -7.926 33.239 1.00 79.50 83 LEU A O 1
ATOM 687 N N . GLY A 1 84 ? -23.768 -6.415 31.593 1.00 69.88 84 GLY A N 1
ATOM 688 C CA . GLY A 1 84 ? -25.052 -5.835 31.998 1.00 69.88 84 GLY A CA 1
ATOM 689 C C . GLY A 1 84 ? -26.219 -6.831 31.939 1.00 69.88 84 GLY A C 1
ATOM 690 O O . GLY A 1 84 ? -27.177 -6.714 32.701 1.00 69.88 84 GLY A O 1
ATOM 691 N N . ARG A 1 85 ? -26.142 -7.861 31.080 1.00 58.56 85 ARG A N 1
ATOM 692 C CA . ARG A 1 85 ? -27.080 -8.999 31.115 1.00 58.56 85 ARG A CA 1
ATOM 693 C C . ARG A 1 85 ? -26.829 -9.946 32.293 1.00 58.56 85 ARG A C 1
ATOM 695 O O . ARG A 1 85 ? -27.801 -10.478 32.824 1.00 58.56 85 ARG A O 1
ATOM 702 N N . ARG A 1 86 ? -25.574 -10.147 32.721 1.00 55.94 86 ARG A N 1
ATOM 703 C CA . ARG A 1 86 ? -25.256 -10.950 33.920 1.00 55.94 86 ARG A CA 1
ATOM 704 C C . ARG A 1 86 ? -25.781 -10.292 35.193 1.00 55.94 86 ARG A C 1
ATOM 706 O O . ARG A 1 86 ? -26.391 -10.988 35.999 1.00 55.94 86 ARG A O 1
ATOM 713 N N . ASP A 1 87 ? -25.644 -8.974 35.318 1.00 53.91 87 ASP A N 1
ATOM 714 C CA . ASP A 1 87 ? -26.142 -8.220 36.479 1.00 53.91 87 ASP A CA 1
ATOM 715 C C . ASP A 1 87 ? -27.666 -8.332 36.638 1.00 53.91 87 ASP A C 1
ATOM 717 O O . ASP A 1 87 ? -28.177 -8.592 37.726 1.00 53.91 87 ASP A O 1
ATOM 721 N N . LYS A 1 88 ? -28.416 -8.255 35.531 1.00 53.25 88 LYS A N 1
ATOM 722 C CA . LYS A 1 88 ? -29.877 -8.442 35.567 1.00 53.25 88 LYS A CA 1
ATOM 723 C C . LYS A 1 88 ? -30.296 -9.877 35.897 1.00 53.25 88 LYS A C 1
ATOM 725 O O . LYS A 1 88 ? -31.307 -10.062 36.563 1.00 53.25 88 LYS A O 1
ATOM 730 N N . SER A 1 89 ? -29.528 -10.881 35.461 1.00 53.84 89 SER A N 1
ATOM 731 C CA . SER A 1 89 ? -29.830 -12.290 35.763 1.00 53.84 89 SER A CA 1
ATOM 732 C C . SER A 1 89 ? -29.606 -12.661 37.234 1.00 53.84 89 SER A C 1
ATOM 734 O O . SER A 1 89 ? -30.299 -13.536 37.750 1.00 53.84 89 SER A O 1
ATOM 736 N N . LEU A 1 90 ? -28.684 -11.972 37.920 1.00 53.44 90 LEU A N 1
ATOM 737 C CA . LEU A 1 90 ? -28.434 -12.171 39.349 1.00 53.44 90 LEU A CA 1
ATOM 738 C C . LEU A 1 90 ? -29.551 -11.565 40.211 1.00 53.44 90 LEU A C 1
ATOM 740 O O . LEU A 1 90 ? -29.988 -12.217 41.155 1.00 53.44 90 LEU A O 1
ATOM 744 N N . ASN A 1 91 ? -30.093 -10.396 39.851 1.00 51.09 91 ASN A N 1
ATOM 745 C CA . ASN A 1 91 ? -31.186 -9.780 40.618 1.00 51.09 91 ASN A CA 1
ATOM 746 C C . ASN A 1 91 ? -32.511 -10.556 40.542 1.00 51.09 91 ASN A C 1
ATOM 748 O O . ASN A 1 91 ? -33.213 -10.659 41.541 1.00 51.09 91 ASN A O 1
ATOM 752 N N . THR A 1 92 ? -32.835 -11.190 39.412 1.00 52.09 92 THR A N 1
ATOM 753 C CA . THR A 1 92 ? -34.075 -11.985 39.294 1.00 52.09 92 THR A CA 1
ATOM 754 C C . THR A 1 92 ? -34.081 -13.278 40.120 1.00 52.09 92 THR A C 1
ATOM 756 O O . THR A 1 92 ? -35.136 -13.882 40.297 1.00 52.09 92 THR A O 1
ATOM 759 N N . HIS A 1 93 ? -32.925 -13.732 40.617 1.00 49.97 93 HIS A N 1
ATOM 760 C CA . HIS A 1 93 ? -32.829 -14.936 41.453 1.00 49.97 93 HIS A CA 1
ATOM 761 C C . HIS A 1 93 ? -32.987 -14.653 42.956 1.00 49.97 93 HIS A C 1
ATOM 763 O O . HIS A 1 93 ? -33.203 -15.590 43.722 1.00 49.97 93 HIS A O 1
ATOM 769 N N . PHE A 1 94 ? -32.911 -13.386 43.378 1.00 52.53 94 PHE A N 1
ATOM 770 C CA . PHE A 1 94 ? -33.064 -12.986 44.782 1.00 52.53 94 PHE A CA 1
ATOM 771 C C . PHE A 1 94 ? -34.474 -12.496 45.147 1.00 52.53 94 PHE A C 1
ATOM 773 O O . PHE A 1 94 ? -34.786 -12.448 46.329 1.00 52.53 94 PHE A O 1
A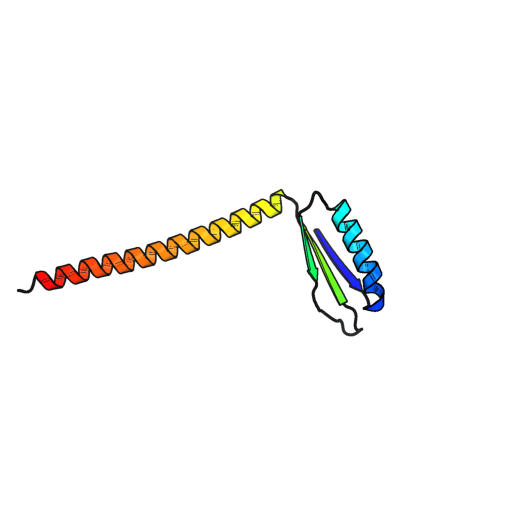TOM 780 N N . GLU A 1 95 ? -35.342 -12.194 44.175 1.00 51.69 95 GLU A N 1
ATOM 781 C CA . GLU A 1 95 ? -36.718 -11.722 44.432 1.00 51.69 95 GLU A CA 1
ATOM 782 C C . GLU A 1 95 ? -37.782 -12.844 44.499 1.00 51.69 95 GLU A C 1
ATOM 784 O O . GLU A 1 95 ? -38.957 -12.558 44.693 1.00 51.69 95 GLU A O 1
ATOM 789 N N . ASN A 1 96 ? -37.400 -14.124 44.368 1.00 50.34 96 ASN A N 1
ATOM 790 C CA . ASN A 1 96 ? -38.311 -15.287 44.431 1.00 50.34 96 ASN A CA 1
ATOM 791 C C . ASN A 1 96 ? -38.027 -16.221 45.631 1.00 50.34 96 ASN A C 1
ATOM 793 O O . ASN A 1 96 ? -38.029 -17.448 45.494 1.00 50.34 96 ASN A O 1
ATOM 797 N N . LYS A 1 97 ? -37.759 -15.656 46.809 1.00 42.31 97 LYS A N 1
ATOM 798 C CA . LYS A 1 97 ? -37.774 -16.366 48.098 1.00 42.31 97 LYS A CA 1
ATOM 799 C C . LYS A 1 97 ? -38.534 -15.547 49.125 1.00 42.31 97 LYS A C 1
ATOM 801 O O . LYS A 1 97 ? -39.167 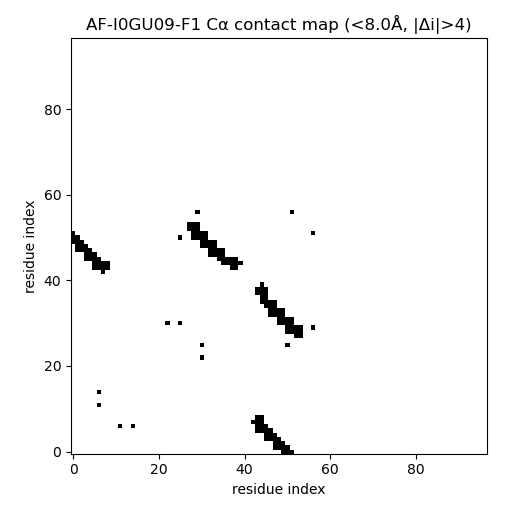-16.192 49.986 1.00 42.31 97 LYS A O 1
#

Foldseek 3Di:
DKDKDKAAPVCVVVVVVVVVVCCVVLVQWDKDKDFDQDQPPVRIGMIMIDTHHPVRVVVVVVVVVVVVVVVVVVVVVVVVVVVVVVVVVVVVVVVPD

pLDDT: mean 76.94, std 12.3, range [42.31, 93.94]

Mean predicted aligned error: 12.44 Å

Radius of gyration: 26.35 Å; Cα contacts (8 Å, |Δi|>4): 78; chains: 1; bounding box: 58×30×70 Å